Protein AF-A0A377DYI6-F1 (afdb_monomer_lite)

Foldseek 3Di:
DDWDWDQDPVRDIDTDDDDADPPHPCVPADDQKDKDWADDPVQPPHTDIDIDHPDDDVVVVVVVVVVVVVVVVVVPPDDDDPDPDDDDDDDD

Structure (mmCIF, N/CA/C/O backbone):
data_AF-A0A377DYI6-F1
#
_entry.id   AF-A0A377DYI6-F1
#
loop_
_atom_site.group_PDB
_atom_site.id
_atom_site.type_symbol
_atom_site.label_atom_id
_atom_site.label_alt_id
_atom_site.label_comp_id
_atom_site.label_asym_id
_atom_site.label_entity_id
_atom_site.label_seq_id
_atom_site.pdbx_PDB_ins_code
_atom_site.Cartn_x
_atom_site.Cartn_y
_atom_site.Cartn_z
_atom_site.occupancy
_atom_site.B_iso_or_equiv
_atom_site.auth_seq_id
_atom_site.auth_comp_id
_atom_site.auth_asym_id
_atom_site.auth_atom_id
_atom_site.pdbx_PDB_mode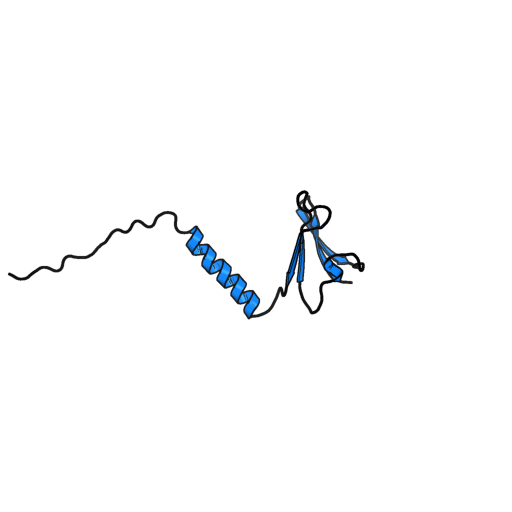l_num
ATOM 1 N N . MET A 1 1 ? -10.519 -14.939 -1.992 1.00 67.19 1 MET A N 1
ATOM 2 C CA . MET A 1 1 ? -9.300 -15.025 -1.156 1.00 67.19 1 MET A CA 1
ATOM 3 C C . MET A 1 1 ? -8.291 -13.963 -1.578 1.00 67.19 1 MET A C 1
ATOM 5 O O . MET A 1 1 ? -7.975 -13.872 -2.762 1.00 67.19 1 MET A O 1
ATOM 9 N N . ARG A 1 2 ? -7.815 -13.141 -0.639 1.00 77.19 2 ARG A N 1
ATOM 10 C CA . ARG A 1 2 ? -6.780 -12.109 -0.831 1.00 77.19 2 ARG A CA 1
ATOM 11 C C . ARG A 1 2 ? -5.761 -12.185 0.307 1.00 77.19 2 ARG A C 1
ATOM 13 O O . ARG A 1 2 ? -6.122 -12.547 1.423 1.00 77.19 2 ARG A O 1
ATOM 20 N N . TYR A 1 3 ? -4.509 -11.835 0.027 1.00 83.56 3 TYR A N 1
ATOM 21 C CA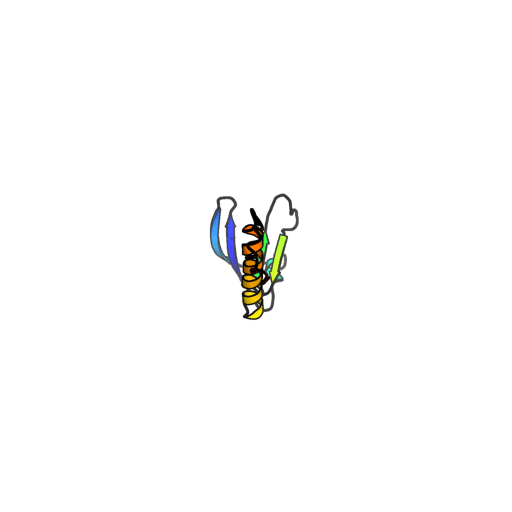 . TYR A 1 3 ? -3.488 -11.638 1.057 1.00 83.56 3 TYR A CA 1
ATOM 22 C C . TYR A 1 3 ? -3.608 -10.209 1.585 1.00 83.56 3 TYR A C 1
ATOM 24 O O . TYR A 1 3 ? -3.478 -9.262 0.812 1.00 83.56 3 TYR A O 1
ATOM 32 N N . VAL A 1 4 ? -3.927 -10.054 2.867 1.00 85.94 4 VAL A N 1
ATOM 33 C CA . VAL A 1 4 ? -4.272 -8.761 3.466 1.00 85.94 4 VAL A CA 1
ATOM 34 C C . VAL A 1 4 ? -3.412 -8.526 4.699 1.00 85.94 4 VAL A C 1
ATOM 36 O O . VAL A 1 4 ? -3.328 -9.382 5.581 1.00 85.94 4 VAL A O 1
ATOM 39 N N . GLY A 1 5 ? -2.794 -7.347 4.757 1.00 88.19 5 GLY A N 1
ATOM 40 C CA . GLY A 1 5 ? -2.214 -6.788 5.972 1.00 88.19 5 GLY A CA 1
ATOM 41 C C . GLY A 1 5 ? -3.209 -5.834 6.626 1.00 88.19 5 GLY A C 1
ATOM 42 O O . GLY A 1 5 ? -3.832 -5.029 5.936 1.00 88.19 5 GLY A O 1
ATOM 43 N N . ASN A 1 6 ? -3.372 -5.928 7.938 1.00 87.81 6 ASN A N 1
ATOM 44 C CA . ASN A 1 6 ? -4.176 -5.003 8.721 1.00 87.81 6 ASN A CA 1
ATOM 45 C C . ASN A 1 6 ? -3.349 -4.483 9.902 1.00 87.81 6 ASN A C 1
ATOM 47 O O . ASN A 1 6 ? -2.520 -5.212 10.451 1.00 87.81 6 ASN A O 1
ATOM 51 N N . ILE A 1 7 ? -3.558 -3.214 10.233 1.00 90.25 7 ILE A N 1
ATOM 52 C CA . ILE A 1 7 ? -2.947 -2.541 11.372 1.00 90.25 7 ILE A CA 1
ATOM 53 C C . ILE A 1 7 ? -4.106 -2.093 12.257 1.00 90.25 7 ILE A C 1
ATOM 55 O O . ILE A 1 7 ? -4.927 -1.287 11.815 1.00 90.25 7 ILE A O 1
ATOM 59 N N . ASP A 1 8 ? -4.184 -2.654 13.462 1.00 86.50 8 ASP A N 1
ATOM 60 C CA . ASP A 1 8 ? -5.195 -2.279 14.453 1.00 86.50 8 ASP A CA 1
ATOM 61 C C . ASP A 1 8 ? -4.894 -0.892 15.047 1.00 86.50 8 ASP A C 1
ATOM 63 O O . ASP A 1 8 ? -3.767 -0.397 14.975 1.00 86.50 8 ASP A O 1
ATOM 67 N N . GLU A 1 9 ? -5.888 -0.301 15.715 1.00 83.69 9 GLU A N 1
ATOM 68 C CA . GLU A 1 9 ? -5.745 0.960 16.462 1.00 83.69 9 GLU A CA 1
ATOM 69 C C . GLU A 1 9 ? -4.649 0.886 17.539 1.00 83.69 9 GLU A C 1
ATOM 71 O O . GLU A 1 9 ? -3.922 1.856 17.748 1.00 83.69 9 GLU A O 1
ATOM 76 N N . ASP A 1 10 ? -4.451 -0.292 18.138 1.00 87.69 10 ASP A N 1
ATOM 77 C CA . ASP A 1 10 ? -3.393 -0.562 19.122 1.00 87.69 10 ASP A CA 1
ATOM 78 C C . ASP A 1 10 ? -1.988 -0.693 18.489 1.00 87.69 10 ASP A C 1
ATOM 80 O O . ASP A 1 10 ? -1.015 -1.033 19.164 1.00 87.69 10 ASP A O 1
ATOM 84 N N . GLY A 1 11 ? -1.863 -0.477 17.174 1.00 87.25 11 GLY A N 1
ATOM 85 C CA . GLY A 1 11 ? -0.613 -0.593 16.418 1.00 87.25 11 GLY A CA 1
ATOM 86 C C . GLY A 1 11 ? -0.207 -2.031 16.084 1.00 87.25 11 GLY A C 1
ATOM 87 O O . GLY A 1 11 ? 0.889 -2.263 15.569 1.00 87.25 11 GLY A O 1
ATOM 88 N N . VAL A 1 12 ? -1.066 -3.016 16.363 1.00 90.88 12 VAL A N 1
ATOM 89 C CA . VAL A 1 12 ? -0.776 -4.426 16.081 1.00 90.88 12 VAL A CA 1
ATOM 90 C C . VAL A 1 12 ? -0.933 -4.705 14.589 1.00 90.88 12 VAL A C 1
ATOM 92 O O . VAL A 1 12 ? -2.034 -4.675 14.043 1.00 90.88 12 VAL A O 1
ATOM 95 N N . CYS A 1 13 ? 0.176 -5.043 13.934 1.00 91.38 13 CYS A N 1
ATOM 96 C CA . CYS A 1 13 ? 0.198 -5.438 12.530 1.00 91.38 13 CYS A CA 1
ATOM 97 C C . CYS A 1 13 ? -0.030 -6.949 12.387 1.00 91.38 13 CYS A C 1
ATOM 99 O O . CYS A 1 13 ? 0.708 -7.752 12.962 1.00 91.38 13 CYS A O 1
ATOM 101 N N . ARG A 1 14 ? -1.007 -7.359 11.574 1.00 89.62 14 ARG A N 1
ATOM 102 C CA . ARG A 1 14 ? -1.247 -8.771 11.235 1.00 89.62 14 ARG A CA 1
ATOM 103 C C . ARG A 1 14 ? -1.375 -8.957 9.738 1.00 89.62 14 ARG A C 1
ATOM 105 O O . ARG A 1 14 ? -1.937 -8.116 9.043 1.00 89.62 14 ARG A O 1
ATOM 112 N N . VAL A 1 15 ? -0.905 -10.101 9.256 1.00 91.38 15 VAL A N 1
ATOM 113 C CA . VAL A 1 15 ? -1.028 -10.486 7.853 1.00 91.38 15 VAL A CA 1
ATOM 114 C C . VAL A 1 15 ? -1.729 -11.832 7.765 1.00 91.38 15 VAL A C 1
ATOM 116 O O . VAL A 1 15 ? -1.366 -12.771 8.471 1.00 91.38 15 VAL A O 1
ATOM 119 N N . LYS A 1 16 ? -2.769 -11.917 6.936 1.00 85.88 16 LYS A N 1
ATOM 120 C CA . LYS A 1 16 ? -3.585 -13.124 6.778 1.00 85.88 16 LYS A CA 1
ATOM 121 C C . LYS A 1 16 ? -4.085 -13.279 5.350 1.00 85.88 16 LYS A C 1
ATOM 123 O O . LYS A 1 16 ? -4.235 -12.305 4.614 1.00 85.88 16 LYS A O 1
ATOM 128 N N . ILE A 1 17 ? -4.409 -14.513 4.981 1.00 85.44 17 ILE A N 1
ATOM 129 C CA . ILE A 1 17 ? -5.254 -14.770 3.817 1.00 85.44 17 ILE A CA 1
ATOM 130 C C . ILE A 1 17 ? -6.699 -14.622 4.290 1.00 85.44 17 ILE A C 1
ATOM 132 O O . ILE A 1 17 ? -7.138 -15.355 5.172 1.00 85.44 17 ILE A O 1
ATOM 136 N N . ALA A 1 18 ? -7.415 -13.650 3.737 1.00 80.50 18 ALA A N 1
ATOM 137 C CA . ALA A 1 18 ? -8.806 -13.383 4.070 1.00 80.50 18 ALA A CA 1
ATOM 138 C C . ALA A 1 18 ? -9.711 -13.687 2.875 1.00 80.50 18 ALA A C 1
ATOM 140 O O . ALA A 1 18 ? -9.361 -13.441 1.712 1.00 80.50 18 ALA A O 1
ATOM 141 N N . GLU A 1 19 ? -10.893 -14.217 3.165 1.00 77.56 19 GLU A N 1
ATOM 142 C CA . GLU A 1 19 ? -11.986 -14.208 2.208 1.00 77.56 19 GLU A CA 1
ATOM 143 C C . GLU A 1 19 ? -12.593 -12.806 2.178 1.00 77.56 19 GLU A C 1
ATOM 145 O O . GLU A 1 19 ? -12.756 -12.168 3.214 1.00 77.56 19 GLU A O 1
ATOM 150 N N . VAL A 1 20 ? -12.825 -12.296 0.974 1.00 75.31 20 VAL A N 1
ATOM 151 C CA . VAL A 1 20 ? -13.230 -10.912 0.735 1.00 75.31 20 VAL A CA 1
ATOM 152 C C . VAL A 1 20 ? -14.563 -10.987 0.005 1.00 75.31 20 VAL A C 1
ATOM 154 O O . VAL A 1 20 ? -14.602 -11.513 -1.109 1.00 75.31 20 VAL A O 1
ATOM 157 N N . ASP A 1 21 ? -15.632 -10.535 0.658 1.00 72.19 21 ASP A N 1
ATOM 158 C CA . ASP A 1 21 ? -16.990 -10.501 0.102 1.00 72.19 21 ASP A CA 1
ATOM 159 C C . ASP A 1 21 ? -17.112 -9.432 -1.001 1.00 72.19 21 ASP A C 1
ATOM 161 O O . ASP A 1 21 ? -16.344 -8.474 -1.040 1.00 72.19 21 ASP A O 1
ATOM 165 N N . GLY A 1 22 ? -18.098 -9.567 -1.890 1.00 68.50 22 GLY A N 1
ATOM 166 C CA . GLY A 1 22 ? -18.377 -8.648 -2.993 1.00 68.50 22 GLY A CA 1
ATOM 167 C C . GLY A 1 22 ? -18.592 -7.191 -2.575 1.00 68.50 22 GLY A C 1
ATOM 168 O O . GLY A 1 22 ? -18.361 -6.283 -3.380 1.00 68.50 22 GLY A O 1
ATOM 169 N N . ASN A 1 23 ? -19.007 -6.960 -1.326 1.00 68.38 23 ASN A N 1
ATOM 170 C CA . ASN A 1 23 ? -19.224 -5.624 -0.781 1.00 68.38 23 ASN A CA 1
ATOM 171 C C . ASN A 1 23 ? -17.955 -4.991 -0.177 1.00 68.38 23 ASN A C 1
ATOM 173 O O . ASN A 1 23 ? -17.942 -3.801 0.140 1.00 68.38 23 ASN A O 1
ATOM 177 N N . ASP A 1 24 ? -16.875 -5.759 -0.030 1.00 69.25 24 ASP A N 1
ATOM 178 C CA . ASP A 1 24 ? -15.620 -5.270 0.525 1.00 69.25 24 ASP A CA 1
ATOM 179 C C . ASP A 1 24 ? -14.868 -4.404 -0.510 1.00 69.25 24 ASP A C 1
ATOM 181 O O . ASP A 1 24 ? -14.753 -4.774 -1.690 1.00 69.25 24 ASP A O 1
ATOM 185 N N . PRO A 1 25 ? -14.311 -3.246 -0.112 1.00 67.31 25 PRO A N 1
ATOM 186 C CA . PRO A 1 25 ? -13.543 -2.397 -1.014 1.00 67.31 25 PRO A CA 1
ATOM 187 C C . PRO A 1 25 ? -12.398 -3.122 -1.741 1.00 67.31 25 PRO A C 1
ATOM 189 O O . PRO A 1 25 ? -12.098 -2.774 -2.888 1.00 67.31 25 PRO A O 1
ATOM 192 N N . LEU A 1 26 ? -11.791 -4.135 -1.117 1.00 65.75 26 LEU A N 1
ATOM 193 C CA . LEU A 1 26 ? -10.697 -4.944 -1.656 1.00 65.75 26 LEU A CA 1
ATOM 194 C C . LEU A 1 26 ? -11.165 -5.958 -2.714 1.00 65.75 26 LEU A C 1
ATOM 196 O O . LEU A 1 26 ? -10.349 -6.455 -3.493 1.00 65.75 26 LEU A O 1
ATOM 200 N N . PHE A 1 27 ? -12.469 -6.244 -2.808 1.00 66.75 27 PHE A N 1
ATOM 201 C CA . PHE A 1 27 ? -13.020 -7.137 -3.832 1.00 66.75 27 PHE A CA 1
ATOM 202 C C . PHE A 1 27 ? -12.883 -6.556 -5.241 1.00 66.75 27 PHE A C 1
ATOM 204 O O . PHE A 1 27 ? -12.605 -7.268 -6.206 1.00 66.75 27 PHE A O 1
ATOM 211 N N . LYS A 1 28 ? -13.036 -5.233 -5.362 1.00 67.00 28 LYS A N 1
ATOM 212 C CA . LYS A 1 28 ? -12.986 -4.520 -6.647 1.00 67.00 28 LYS A CA 1
ATOM 213 C C . LYS A 1 28 ? -11.568 -4.367 -7.212 1.00 67.00 28 LYS A C 1
ATOM 215 O O . LYS A 1 28 ? -11.436 -3.886 -8.333 1.00 67.00 28 LYS A O 1
ATOM 220 N N . VAL A 1 29 ? -10.536 -4.763 -6.467 1.00 69.50 29 VAL A N 1
ATOM 221 C CA . VAL A 1 29 ? -9.133 -4.714 -6.901 1.00 69.50 29 VAL A CA 1
ATOM 222 C C . VAL A 1 29 ? -8.891 -5.830 -7.915 1.00 69.50 29 VAL A C 1
ATOM 224 O O . VAL A 1 29 ? -9.092 -7.011 -7.606 1.00 69.50 29 VAL A O 1
ATOM 227 N N . LYS A 1 30 ? -8.506 -5.466 -9.141 1.00 67.56 30 LYS A N 1
ATOM 228 C CA . LYS A 1 30 ? -8.314 -6.391 -10.270 1.00 67.56 30 LYS A CA 1
ATOM 229 C C . LYS A 1 30 ? -6.912 -6.217 -10.865 1.00 67.56 30 LYS A C 1
ATOM 231 O O . LYS A 1 30 ? -6.228 -5.247 -10.580 1.00 67.56 30 LYS A O 1
ATOM 236 N N . ASN A 1 31 ? -6.482 -7.177 -11.686 1.00 65.44 31 ASN A N 1
ATOM 237 C CA . ASN A 1 31 ? -5.303 -7.054 -12.558 1.00 65.44 31 ASN A CA 1
ATOM 238 C C . ASN A 1 31 ? -3.950 -6.766 -11.867 1.00 65.44 31 ASN A C 1
ATOM 240 O O . ASN A 1 31 ? -3.075 -6.159 -12.472 1.00 65.44 31 ASN A O 1
ATOM 244 N N . GLY A 1 32 ? -3.749 -7.226 -10.627 1.00 66.94 32 GLY A N 1
ATOM 245 C CA . GLY A 1 32 ? -2.466 -7.057 -9.923 1.00 66.94 32 GLY A CA 1
ATOM 246 C C . GLY A 1 32 ? -2.264 -5.676 -9.290 1.00 66.94 32 GLY A C 1
ATOM 247 O O . GLY A 1 32 ? -1.158 -5.349 -8.868 1.00 66.94 32 GLY A O 1
ATOM 248 N N . GLU A 1 33 ? -3.321 -4.871 -9.210 1.00 76.94 33 GLU A N 1
ATOM 249 C CA . GLU A 1 33 ? -3.332 -3.650 -8.413 1.00 76.94 33 GLU A CA 1
ATOM 250 C C . GLU A 1 33 ? -3.237 -3.967 -6.913 1.00 76.94 33 GLU A C 1
ATOM 252 O O . GL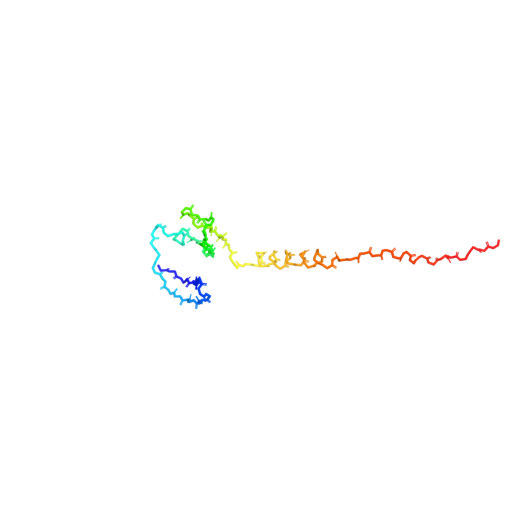U A 1 33 ? -3.737 -4.987 -6.432 1.00 76.94 33 GLU A O 1
ATOM 257 N N . ASN A 1 34 ? -2.642 -3.041 -6.167 1.00 82.00 34 ASN A N 1
ATOM 258 C CA . ASN A 1 34 ? -2.670 -3.023 -4.714 1.00 82.00 34 ASN A CA 1
ATOM 259 C C . ASN A 1 34 ? -3.691 -1.985 -4.247 1.00 82.00 34 ASN A C 1
ATOM 261 O O . ASN A 1 34 ? -3.935 -0.975 -4.914 1.00 82.00 34 ASN A O 1
ATOM 265 N N . ALA A 1 35 ? -4.281 -2.222 -3.079 1.00 84.06 35 ALA A N 1
ATOM 266 C CA . ALA A 1 35 ? -5.173 -1.264 -2.453 1.00 84.06 35 ALA A CA 1
ATOM 267 C C . ALA A 1 35 ? -4.912 -1.165 -0.955 1.00 84.06 35 ALA A C 1
ATOM 269 O O . ALA A 1 35 ? -4.666 -2.168 -0.288 1.00 84.06 35 ALA A O 1
ATOM 270 N N . LEU A 1 36 ? -5.007 0.058 -0.448 1.00 86.56 36 LEU A N 1
ATOM 271 C CA . LEU A 1 36 ? -4.883 0.392 0.959 1.00 86.56 36 LEU A CA 1
ATOM 272 C C . LEU A 1 36 ? -6.141 1.147 1.382 1.00 86.56 36 LEU A C 1
ATOM 274 O O . LEU A 1 36 ? -6.466 2.184 0.805 1.00 86.56 36 LEU A O 1
ATOM 278 N N . ALA A 1 37 ? -6.860 0.610 2.363 1.00 87.94 37 ALA A N 1
ATOM 279 C CA . ALA A 1 37 ? -8.060 1.226 2.911 1.00 87.94 37 ALA A CA 1
ATOM 280 C C . ALA A 1 37 ? -7.753 1.828 4.286 1.00 87.94 37 ALA A C 1
ATOM 282 O O . ALA A 1 37 ? -7.299 1.123 5.185 1.00 87.94 37 ALA A O 1
ATOM 283 N N . PHE A 1 38 ? -8.018 3.121 4.440 1.00 87.88 38 PHE A N 1
ATOM 284 C CA . PHE A 1 38 ? -7.928 3.843 5.700 1.00 87.88 38 PHE A CA 1
ATOM 285 C C . PHE A 1 38 ? -9.317 3.988 6.307 1.00 87.88 38 PHE A C 1
ATOM 287 O O . PHE A 1 38 ? -10.225 4.566 5.701 1.00 87.88 38 PHE A O 1
ATOM 294 N N . TYR A 1 39 ? -9.445 3.501 7.532 1.00 86.50 39 TYR A N 1
ATOM 295 C CA . TYR A 1 39 ? -10.620 3.688 8.366 1.00 86.50 39 TYR A CA 1
ATOM 296 C C . TYR A 1 39 ? -10.293 4.791 9.369 1.00 86.50 39 TYR A C 1
ATOM 298 O O . TYR A 1 39 ? -9.313 4.694 10.103 1.00 86.50 39 TYR A O 1
ATOM 306 N N . SER A 1 40 ? -11.061 5.878 9.359 1.00 85.56 40 SER A N 1
ATOM 307 C CA . SER A 1 40 ? -10.905 6.963 10.329 1.00 85.56 40 SER A CA 1
ATOM 308 C C . SER A 1 40 ? -12.250 7.611 10.628 1.00 85.56 40 SER A C 1
ATOM 310 O O . SER A 1 40 ? -13.203 7.465 9.862 1.00 85.56 40 SER A O 1
ATOM 312 N N . HIS A 1 41 ? -12.324 8.371 11.722 1.00 85.81 41 HIS A N 1
ATOM 313 C CA . HIS A 1 41 ? -13.539 9.095 12.108 1.00 85.81 41 HIS A CA 1
ATOM 314 C C . HIS A 1 41 ? -14.027 10.089 11.042 1.00 85.81 41 HIS A C 1
ATOM 316 O O . HIS A 1 41 ? -15.221 10.351 10.953 1.00 85.81 41 HIS A O 1
ATOM 322 N N . TYR A 1 42 ? -13.119 10.628 10.223 1.00 86.06 42 TYR A N 1
ATOM 323 C CA . TYR A 1 42 ? -13.454 11.599 9.176 1.00 86.06 42 TYR A CA 1
ATOM 324 C C . TYR A 1 42 ? -13.988 10.949 7.894 1.00 86.06 42 TYR A C 1
ATOM 326 O O . TYR A 1 42 ? -14.681 11.606 7.122 1.00 86.06 42 TYR A O 1
ATOM 334 N N . TYR A 1 43 ? -13.685 9.670 7.666 1.00 81.00 43 TYR A N 1
ATOM 335 C CA . TYR A 1 43 ? -14.115 8.919 6.487 1.00 81.00 43 TYR A CA 1
ATOM 336 C C . TYR A 1 43 ? -15.146 7.867 6.897 1.00 81.00 43 TYR A C 1
ATOM 338 O O . TYR A 1 43 ? -14.873 6.667 6.936 1.00 81.00 43 TYR A O 1
ATOM 346 N N . GLN A 1 44 ? -16.342 8.356 7.238 1.00 80.25 44 GLN A N 1
ATOM 347 C CA . GLN A 1 44 ? -17.506 7.540 7.573 1.00 80.25 44 GLN A CA 1
ATOM 348 C C . GLN A 1 44 ? -18.708 7.930 6.701 1.00 80.25 44 GLN A C 1
ATOM 350 O O . GLN A 1 44 ? -18.916 9.116 6.440 1.00 80.25 44 GLN A O 1
ATOM 355 N N . PRO A 1 45 ? -19.517 6.960 6.238 1.00 78.62 45 PRO A N 1
ATOM 356 C CA . PRO A 1 45 ? -19.410 5.514 6.479 1.00 78.62 45 PRO A CA 1
ATOM 357 C C . PRO A 1 45 ? -18.446 4.785 5.522 1.00 78.62 45 PRO A C 1
ATOM 359 O O . PRO A 1 45 ? -18.242 3.582 5.659 1.00 78.62 45 PRO A O 1
ATOM 362 N N . LEU A 1 46 ? -17.883 5.485 4.532 1.00 81.44 46 LEU A N 1
ATOM 363 C CA . LEU A 1 46 ? -17.033 4.904 3.491 1.00 81.44 46 LEU A CA 1
ATOM 364 C C . LEU A 1 46 ? -15.550 5.188 3.781 1.00 81.44 46 LEU A C 1
ATOM 366 O O . LEU A 1 46 ? -15.192 6.361 3.899 1.00 81.44 46 LEU A O 1
ATOM 370 N N . PRO A 1 47 ? -14.684 4.158 3.839 1.00 86.12 47 PRO A N 1
ATOM 371 C CA . PRO A 1 47 ? -13.260 4.352 4.085 1.00 86.12 47 PRO A CA 1
ATOM 372 C C . PRO A 1 47 ? -12.579 5.049 2.904 1.00 86.12 47 PRO A C 1
ATOM 374 O O . PRO A 1 47 ? -13.002 4.923 1.750 1.00 86.12 47 PRO A O 1
ATOM 377 N N . LEU A 1 48 ? -11.464 5.726 3.176 1.00 86.75 48 LEU A N 1
ATOM 378 C CA . LEU A 1 48 ? -10.599 6.253 2.124 1.00 86.75 48 LEU A CA 1
ATOM 379 C C . LEU A 1 48 ? -9.791 5.099 1.527 1.00 86.75 48 LEU A C 1
ATOM 381 O O . LEU A 1 48 ? -8.995 4.477 2.224 1.00 86.75 48 LEU A O 1
ATOM 385 N N . VAL A 1 49 ? -9.963 4.821 0.236 1.00 86.88 49 VAL A N 1
ATOM 386 C CA . VAL A 1 49 ? -9.267 3.712 -0.432 1.00 86.88 49 VAL A CA 1
ATOM 387 C C . VAL A 1 49 ? -8.306 4.246 -1.483 1.00 86.88 49 VAL A C 1
ATOM 389 O O . VAL A 1 49 ? -8.732 4.794 -2.496 1.00 86.88 49 VAL A O 1
ATOM 392 N N . LEU A 1 50 ? -7.011 4.035 -1.263 1.00 86.75 50 LEU A N 1
ATOM 393 C CA . LEU A 1 50 ? -5.968 4.268 -2.257 1.00 86.75 50 LEU A CA 1
ATOM 394 C C . LEU A 1 50 ? -5.773 2.998 -3.079 1.00 86.75 50 LEU A C 1
ATOM 396 O O . LEU A 1 50 ? -5.654 1.912 -2.516 1.00 86.75 50 LEU A O 1
ATOM 400 N N . ARG A 1 51 ? -5.757 3.124 -4.407 1.00 85.31 51 ARG A N 1
ATOM 401 C CA . ARG A 1 51 ? -5.610 1.996 -5.336 1.00 85.31 51 ARG A CA 1
ATOM 402 C C . ARG A 1 51 ? -4.645 2.343 -6.450 1.00 85.31 51 ARG A C 1
ATOM 404 O O . ARG A 1 51 ? -4.619 3.485 -6.901 1.00 85.31 51 ARG A O 1
ATOM 411 N N . GLY A 1 52 ? -3.912 1.343 -6.918 1.00 83.56 52 GLY A N 1
ATOM 412 C CA . GLY A 1 52 ? -3.071 1.463 -8.099 1.00 83.56 52 GLY A CA 1
ATOM 413 C C . GLY A 1 52 ? -2.046 0.345 -8.199 1.00 83.56 52 GLY A C 1
ATOM 414 O O . GLY A 1 52 ? -1.980 -0.555 -7.360 1.00 83.56 52 GLY A O 1
ATOM 415 N N . TYR A 1 53 ? -1.220 0.412 -9.236 1.00 81.25 53 TYR A N 1
ATOM 416 C CA . TYR A 1 53 ? -0.105 -0.509 -9.409 1.00 81.25 53 TYR A CA 1
ATOM 417 C C . TYR A 1 53 ? 0.984 -0.187 -8.386 1.00 81.25 53 TYR A C 1
ATOM 419 O O . TYR A 1 53 ? 1.610 0.867 -8.441 1.00 81.25 53 TYR A O 1
ATOM 427 N N . GLY A 1 54 ? 1.191 -1.093 -7.431 1.00 73.81 54 GLY A N 1
ATOM 428 C CA . GLY A 1 54 ? 2.212 -0.932 -6.392 1.00 73.81 54 GLY A CA 1
ATOM 429 C C . GLY A 1 54 ? 3.609 -1.399 -6.808 1.00 73.81 54 GLY A C 1
ATOM 430 O O . GLY A 1 54 ? 4.524 -1.335 -5.996 1.00 73.81 54 GLY A O 1
ATOM 431 N N . ALA A 1 55 ? 3.769 -1.907 -8.033 1.00 75.38 55 ALA A N 1
ATOM 432 C CA . ALA A 1 55 ? 5.036 -2.388 -8.566 1.00 75.38 55 ALA A CA 1
ATOM 433 C C . ALA A 1 55 ? 5.110 -2.174 -10.084 1.00 75.38 55 ALA A C 1
ATOM 435 O O . ALA A 1 55 ? 4.117 -2.333 -10.795 1.00 75.38 55 ALA A O 1
ATOM 436 N N . GLY A 1 56 ? 6.302 -1.830 -10.566 1.00 80.88 56 GLY A N 1
ATOM 437 C CA . GLY A 1 56 ? 6.610 -1.580 -11.974 1.00 80.88 56 GLY A CA 1
ATOM 438 C C . GLY A 1 56 ? 7.737 -0.557 -12.096 1.00 80.88 56 GLY A C 1
ATOM 439 O O . GLY A 1 56 ? 7.869 0.312 -11.237 1.00 80.88 56 GLY A O 1
ATOM 440 N N . ASN A 1 57 ? 8.563 -0.659 -13.139 1.00 83.75 57 ASN A N 1
ATOM 441 C CA . ASN A 1 57 ? 9.758 0.184 -13.271 1.00 83.75 57 ASN A CA 1
ATOM 442 C C . ASN A 1 57 ? 9.412 1.680 -13.227 1.00 83.75 57 ASN A C 1
ATOM 444 O O . ASN A 1 57 ? 10.007 2.421 -12.447 1.00 83.75 57 ASN A O 1
ATOM 448 N N . ASP A 1 58 ? 8.400 2.094 -13.989 1.00 86.62 58 ASP A N 1
ATOM 449 C CA . ASP A 1 58 ? 8.014 3.503 -14.095 1.00 86.62 58 ASP A CA 1
ATOM 450 C C . ASP A 1 58 ? 7.351 4.024 -12.813 1.00 86.62 58 ASP A C 1
ATOM 452 O O . ASP A 1 58 ? 7.662 5.124 -12.361 1.00 86.62 58 ASP A O 1
ATOM 456 N N . VAL A 1 59 ? 6.476 3.229 -12.180 1.00 82.62 59 VAL A N 1
ATOM 457 C CA . VAL A 1 59 ? 5.781 3.637 -10.942 1.00 82.62 59 VAL A CA 1
ATOM 458 C C . VAL A 1 59 ? 6.736 3.724 -9.751 1.00 82.62 59 VAL A C 1
ATOM 460 O O . VAL A 1 59 ? 6.638 4.655 -8.953 1.00 82.62 59 VAL A O 1
ATOM 463 N N . THR A 1 60 ? 7.712 2.816 -9.661 1.00 86.50 60 THR A N 1
ATOM 464 C CA . THR A 1 60 ? 8.749 2.865 -8.625 1.00 86.50 60 THR A CA 1
ATOM 465 C C . THR A 1 60 ? 9.707 4.034 -8.863 1.00 86.50 60 THR A C 1
ATOM 467 O O . THR A 1 60 ? 10.019 4.762 -7.922 1.00 86.50 60 THR A O 1
ATOM 470 N N . ALA A 1 61 ? 10.138 4.263 -10.111 1.00 87.38 61 ALA A N 1
ATOM 471 C CA . ALA A 1 61 ? 10.998 5.397 -10.455 1.00 87.38 61 ALA A CA 1
ATOM 472 C C . ALA A 1 61 ? 10.311 6.741 -10.172 1.00 87.38 61 ALA A C 1
ATOM 474 O O . ALA A 1 61 ? 10.935 7.635 -9.603 1.00 87.38 61 ALA A O 1
ATOM 475 N N . ALA A 1 62 ? 9.020 6.867 -10.496 1.00 87.31 62 ALA A N 1
ATOM 476 C CA . ALA A 1 62 ? 8.228 8.050 -10.176 1.00 87.31 62 ALA A CA 1
ATOM 477 C C . ALA A 1 62 ? 8.126 8.287 -8.660 1.00 87.31 62 ALA A C 1
ATOM 479 O O . ALA A 1 62 ? 8.251 9.428 -8.219 1.00 87.31 62 ALA A O 1
ATOM 480 N N . GLY A 1 63 ? 7.957 7.225 -7.862 1.00 86.06 63 GLY A N 1
ATOM 481 C CA . GLY A 1 63 ? 7.945 7.312 -6.399 1.00 86.06 63 GLY A CA 1
ATOM 482 C C . GLY A 1 63 ? 9.261 7.849 -5.832 1.00 86.06 63 GLY A C 1
ATOM 483 O O . GLY A 1 63 ? 9.262 8.833 -5.097 1.00 86.06 63 GLY A O 1
ATOM 484 N N . VAL A 1 64 ? 10.391 7.269 -6.249 1.00 89.00 64 VAL A N 1
ATOM 485 C CA . VAL A 1 64 ? 11.727 7.728 -5.825 1.00 89.00 64 VAL A CA 1
ATOM 486 C C . VAL A 1 64 ? 12.006 9.156 -6.304 1.00 89.00 64 VAL A C 1
ATOM 488 O O . VAL A 1 64 ? 12.575 9.959 -5.568 1.00 89.00 64 VAL A O 1
ATOM 491 N N . PHE A 1 65 ? 11.594 9.504 -7.525 1.00 87.06 65 PHE A N 1
ATOM 492 C CA . PHE A 1 65 ? 11.758 10.855 -8.057 1.00 87.06 65 PHE A CA 1
ATOM 493 C C . PHE A 1 65 ? 10.928 11.888 -7.283 1.00 87.06 65 PHE A C 1
ATOM 495 O O . PHE A 1 65 ? 11.416 12.982 -7.007 1.00 87.06 65 PHE A O 1
ATOM 502 N N . ALA A 1 66 ? 9.701 11.545 -6.883 1.00 87.25 66 ALA A N 1
ATOM 503 C CA . ALA A 1 66 ? 8.873 12.407 -6.043 1.00 87.25 66 ALA A CA 1
ATOM 504 C C . ALA A 1 66 ? 9.532 12.674 -4.679 1.00 87.25 66 ALA A C 1
ATOM 506 O O . ALA A 1 66 ? 9.538 13.818 -4.218 1.00 87.25 66 ALA A O 1
ATOM 507 N N . ASP A 1 67 ? 10.146 11.656 -4.070 1.00 86.81 67 ASP A N 1
ATOM 508 C CA . ASP A 1 67 ? 10.921 11.826 -2.839 1.00 86.81 67 ASP A CA 1
ATOM 509 C C . ASP A 1 67 ? 12.158 12.703 -3.063 1.00 86.81 67 ASP A C 1
ATOM 511 O O . ASP A 1 67 ? 12.408 13.621 -2.280 1.00 86.81 67 ASP A O 1
ATOM 515 N N . LEU A 1 68 ? 12.879 12.508 -4.173 1.00 86.50 68 LEU A N 1
ATOM 516 C CA . LEU A 1 68 ? 14.024 13.346 -4.532 1.00 86.50 68 LEU A CA 1
ATOM 517 C C . LEU A 1 68 ? 13.638 14.816 -4.720 1.00 86.50 68 LEU A C 1
ATOM 519 O O . LEU A 1 68 ? 14.423 15.684 -4.363 1.00 86.50 68 LEU A O 1
ATOM 523 N N . LEU A 1 69 ? 12.458 15.121 -5.265 1.00 84.56 69 LEU A N 1
ATOM 524 C CA . LEU A 1 69 ? 11.962 16.499 -5.347 1.00 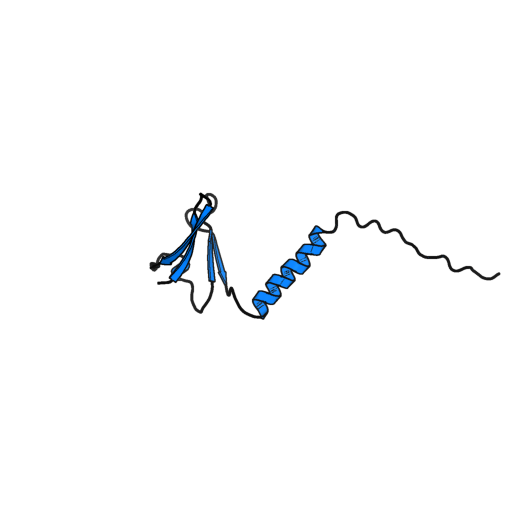84.56 69 LEU A CA 1
ATOM 525 C C . LEU A 1 69 ? 11.608 17.059 -3.963 1.00 84.56 69 LEU A C 1
ATOM 527 O O . LEU A 1 69 ? 11.778 18.252 -3.710 1.00 84.56 69 LEU A O 1
ATOM 531 N N . ARG A 1 70 ? 11.134 16.204 -3.053 1.00 81.06 70 ARG A N 1
ATOM 532 C CA . ARG A 1 70 ? 10.721 16.588 -1.701 1.00 81.06 70 ARG A CA 1
ATOM 533 C C . ARG A 1 70 ? 11.903 16.906 -0.780 1.00 81.06 70 ARG A C 1
ATOM 535 O O . ARG A 1 70 ? 11.794 17.836 0.016 1.00 81.06 70 ARG A O 1
ATOM 542 N N . THR A 1 71 ? 13.021 16.188 -0.889 1.00 71.50 71 THR A N 1
ATOM 543 C CA . THR A 1 71 ? 14.217 16.392 -0.049 1.00 71.50 71 THR A CA 1
ATOM 544 C C . THR A 1 71 ? 14.796 17.819 -0.119 1.00 71.50 71 THR A C 1
ATOM 546 O O . THR A 1 71 ? 14.877 18.464 0.926 1.00 71.50 71 THR A O 1
ATOM 549 N N . PRO A 1 72 ? 15.129 18.395 -1.292 1.00 62.34 72 PRO A N 1
ATOM 550 C CA . PRO A 1 72 ? 15.668 19.750 -1.378 1.00 62.34 72 PRO A CA 1
ATOM 551 C C . PRO A 1 72 ? 14.630 20.820 -1.014 1.00 62.34 72 PRO A C 1
ATOM 553 O O . PRO A 1 72 ? 15.007 21.874 -0.512 1.00 62.34 72 PRO A O 1
ATOM 556 N N . LEU A 1 73 ? 13.327 20.559 -1.197 1.00 56.66 73 LEU A N 1
ATOM 557 C CA . LEU A 1 73 ? 12.256 21.459 -0.745 1.00 56.66 73 LEU A CA 1
ATOM 558 C C . LEU A 1 73 ? 12.156 21.542 0.789 1.00 56.66 73 LEU A C 1
ATOM 560 O O . LEU A 1 73 ? 11.694 22.554 1.309 1.00 56.66 73 LEU A O 1
ATOM 564 N N . MET A 1 74 ? 12.602 20.513 1.517 1.00 55.03 74 MET A N 1
ATOM 565 C CA . MET A 1 74 ? 12.691 20.527 2.984 1.00 55.03 74 MET A CA 1
ATOM 566 C C . MET A 1 74 ? 14.033 21.079 3.508 1.00 55.03 74 MET A C 1
ATOM 568 O O . MET A 1 74 ? 14.089 21.538 4.649 1.00 55.03 74 MET A O 1
ATOM 572 N N . GLU A 1 75 ? 15.088 21.088 2.683 1.00 50.69 75 GLU A N 1
ATOM 573 C CA . GLU A 1 75 ? 16.455 21.520 3.043 1.00 50.69 75 GLU A CA 1
ATOM 574 C C . GLU A 1 75 ? 16.671 23.052 2.961 1.00 50.69 75 GLU A C 1
ATOM 576 O O . GLU A 1 75 ? 17.635 23.581 3.517 1.00 50.69 75 GLU A O 1
ATOM 581 N N . VAL A 1 76 ? 15.788 23.830 2.319 1.00 53.12 76 VAL A N 1
ATOM 582 C CA . VAL A 1 76 ? 15.958 25.298 2.251 1.00 53.12 76 VAL A CA 1
ATOM 583 C C . VAL A 1 76 ? 15.430 25.966 3.523 1.00 53.12 76 VAL A C 1
ATOM 585 O O . VAL A 1 76 ? 14.295 26.433 3.584 1.00 53.12 76 VAL A O 1
ATOM 588 N N . ARG A 1 77 ? 16.282 26.061 4.551 1.00 48.88 77 ARG A N 1
ATOM 589 C CA . ARG A 1 77 ? 16.040 26.921 5.731 1.00 48.88 77 ARG A CA 1
ATOM 590 C C . ARG A 1 77 ? 16.858 28.217 5.748 1.00 48.88 77 ARG A C 1
ATOM 592 O O . ARG A 1 77 ? 16.615 29.052 6.611 1.00 48.88 77 ARG A O 1
ATOM 599 N N . SER A 1 78 ? 17.766 28.435 4.794 1.00 49.06 78 SER A N 1
ATOM 600 C CA . SER A 1 78 ? 18.367 29.749 4.505 1.00 49.06 78 SER A CA 1
ATOM 601 C C . SER A 1 78 ? 19.245 29.665 3.253 1.00 49.06 78 SER A C 1
ATOM 603 O O . SER A 1 78 ? 20.212 28.908 3.238 1.00 49.06 78 SER A O 1
ATOM 605 N N . LEU A 1 79 ? 18.943 30.451 2.217 1.00 45.19 79 LEU A N 1
ATOM 606 C CA . LEU A 1 79 ? 19.854 30.693 1.094 1.00 45.19 79 LEU A CA 1
ATOM 607 C C . LEU A 1 79 ? 20.408 32.120 1.233 1.00 45.19 79 LEU A C 1
ATOM 609 O O . LEU A 1 79 ? 19.874 33.073 0.664 1.00 45.19 79 LEU A O 1
ATOM 613 N N . THR A 1 80 ? 21.460 32.298 2.033 1.00 41.81 80 THR A N 1
ATOM 614 C CA . THR A 1 80 ? 22.178 33.579 2.092 1.00 41.81 80 THR A CA 1
ATOM 615 C C . THR A 1 80 ? 23.097 33.677 0.873 1.00 41.81 80 THR A C 1
ATOM 617 O O . THR A 1 80 ? 24.168 33.075 0.839 1.00 41.81 80 THR A O 1
ATOM 620 N N . TRP A 1 81 ? 22.688 34.428 -0.150 1.00 35.69 81 TRP A N 1
ATOM 621 C CA . TRP A 1 81 ? 23.529 34.736 -1.311 1.00 35.69 81 TRP A CA 1
ATOM 622 C C . TRP A 1 81 ? 24.667 35.691 -0.913 1.00 35.69 81 TRP A C 1
ATOM 624 O O . TRP A 1 81 ? 24.508 36.909 -0.986 1.00 35.69 81 TRP A O 1
ATOM 634 N N . LEU A 1 82 ? 25.837 35.177 -0.518 1.00 36.41 82 LEU A N 1
ATOM 635 C CA . LEU A 1 82 ? 27.049 36.000 -0.443 1.00 36.41 82 LEU A CA 1
ATOM 636 C C . LEU A 1 82 ? 27.741 35.995 -1.814 1.00 36.41 82 LEU A C 1
ATOM 638 O O . LEU A 1 82 ? 28.458 35.067 -2.180 1.00 36.41 82 LEU A O 1
ATOM 642 N N . LYS A 1 83 ? 27.483 37.045 -2.595 1.00 41.50 83 LYS A N 1
ATOM 643 C CA . LYS A 1 83 ? 28.087 37.311 -3.905 1.00 41.50 83 LYS A CA 1
ATOM 644 C C . L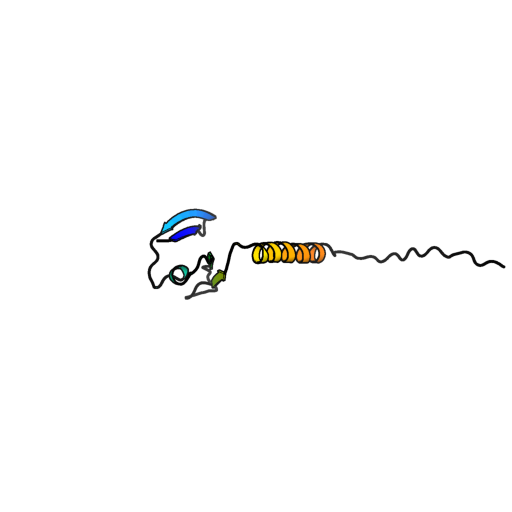YS A 1 83 ? 29.606 37.513 -3.763 1.00 41.50 83 LYS A C 1
ATOM 646 O O . LYS A 1 83 ? 30.063 38.636 -3.582 1.00 41.50 83 LYS A O 1
ATOM 651 N N . PHE A 1 84 ? 30.397 36.447 -3.878 1.00 40.38 84 PHE A N 1
ATOM 652 C CA . PHE A 1 84 ? 31.839 36.544 -4.127 1.00 40.38 84 PHE A CA 1
ATOM 653 C C . PHE A 1 84 ? 32.072 36.675 -5.640 1.00 40.38 84 PHE A C 1
ATOM 655 O O . PHE A 1 84 ? 32.235 35.689 -6.351 1.00 40.38 84 PHE A O 1
ATOM 662 N N . MET A 1 85 ? 32.056 37.908 -6.154 1.00 39.44 85 MET A N 1
ATOM 663 C CA . MET A 1 85 ? 32.704 38.227 -7.432 1.00 39.44 85 MET A CA 1
ATOM 664 C C . MET A 1 85 ? 34.050 38.887 -7.111 1.00 39.44 85 MET A C 1
ATOM 666 O O . MET A 1 85 ? 34.042 39.988 -6.554 1.00 39.44 85 MET A O 1
ATOM 670 N N . PRO A 1 86 ? 35.202 38.271 -7.427 1.00 41.38 86 PRO A N 1
ATOM 671 C CA . PRO A 1 86 ? 36.476 38.966 -7.331 1.00 41.38 86 PRO A CA 1
ATOM 672 C C . PRO A 1 86 ? 36.503 40.072 -8.396 1.00 41.38 86 PRO A C 1
ATOM 674 O O . PRO A 1 86 ? 36.332 39.811 -9.587 1.00 41.38 86 PRO A O 1
ATOM 677 N N . ARG A 1 87 ? 36.679 41.327 -7.964 1.00 43.16 87 ARG A N 1
ATOM 678 C CA . ARG A 1 87 ? 36.997 42.447 -8.861 1.00 43.16 87 ARG A CA 1
ATOM 679 C C . ARG A 1 87 ? 38.300 42.110 -9.591 1.00 43.16 87 ARG A C 1
ATOM 681 O O . ARG A 1 87 ? 39.347 42.029 -8.957 1.00 43.16 87 ARG A O 1
ATOM 688 N N . LEU A 1 88 ? 38.232 41.928 -10.908 1.00 44.50 88 LEU A N 1
ATOM 689 C CA . LEU A 1 88 ? 39.412 41.981 -11.770 1.00 44.50 88 LEU A CA 1
ATOM 690 C C . LEU A 1 88 ? 40.038 43.387 -11.669 1.00 44.50 88 LEU A C 1
ATOM 692 O O . LEU A 1 88 ? 39.291 44.371 -11.665 1.00 44.50 88 LEU A O 1
ATOM 696 N N . PRO A 1 89 ? 41.373 43.510 -11.567 1.00 51.94 89 PRO A N 1
ATOM 697 C CA . PRO A 1 89 ? 42.036 44.805 -11.550 1.00 51.94 89 PRO A CA 1
ATOM 698 C C . PRO A 1 89 ? 41.984 45.429 -12.950 1.00 51.94 89 PRO A C 1
ATOM 700 O O . PRO A 1 89 ? 42.311 44.785 -13.945 1.00 51.94 89 PRO A O 1
ATOM 703 N N . VAL A 1 90 ? 41.556 46.687 -13.021 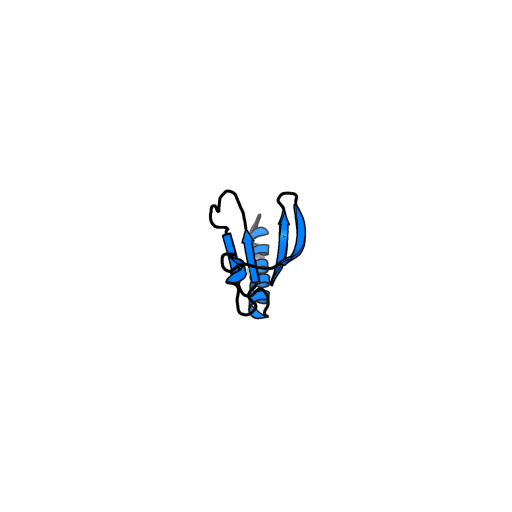1.00 49.97 90 VAL A N 1
ATOM 704 C CA . VAL A 1 90 ? 41.661 47.521 -14.226 1.00 49.97 90 VAL A CA 1
ATOM 705 C C . VAL A 1 90 ? 43.122 47.952 -14.419 1.00 49.97 90 VAL A C 1
ATOM 707 O O . VAL A 1 90 ? 43.728 48.412 -13.448 1.00 49.97 90 VAL A O 1
ATOM 710 N N . PRO A 1 91 ? 43.706 47.816 -15.623 1.00 52.06 91 PRO A N 1
ATOM 711 C CA . PRO A 1 91 ? 44.964 48.467 -15.949 1.00 52.06 91 PRO A CA 1
ATOM 712 C C . PRO A 1 91 ? 44.734 49.960 -16.235 1.00 52.06 91 PRO A C 1
ATOM 714 O O . PRO A 1 91 ? 43.633 50.368 -16.606 1.00 52.06 91 PRO A O 1
ATOM 717 N N . ILE A 1 92 ? 45.793 50.727 -15.980 1.00 50.88 92 ILE A N 1
ATOM 718 C CA . ILE A 1 92 ? 45.923 52.194 -16.006 1.00 50.88 92 ILE A CA 1
ATOM 719 C C . ILE A 1 92 ? 45.533 52.781 -17.365 1.00 50.88 92 ILE A C 1
ATOM 721 O O . ILE A 1 92 ? 45.951 52.188 -18.385 1.00 50.88 92 ILE A O 1
#

InterPro domains:
  IPR001342 Homoserine dehydrogenase, catalytic [PF00742] (1-69)
  IPR011147 Bifunctional aspartokinase/homoserine dehydrogenase, homoserine dehydrogenase domain [PTHR43070] (1-71)

Sequence (92 aa):
MRYVGNIDEDGVCRVKIAEVDGNDPLFKVKNGENALAFYSHYYQPLPLVLRGYGAGNDVTAAGVFADLLRTPLMEVRSLTWLKFMPRLPVPI

pLDDT: mean 73.58, std 16.18, range [35.69, 91.38]

Secondary structure (DSSP, 8-state):
-EEEEEE-TT--EEEEEE---TTSGGGG--TT-EEEEE--TTS-SSPEEEEE----HHHHHHHHHHHHHHHHHHH-S----------PPPP-

Organism: Escherichia coli (NCBI:txid562)

Radius of gyration: 24.84 Å; chains: 1; bounding box: 65×67×35 Å